Protein AF-A0A1R1LAE0-F1 (afdb_monomer_lite)

Sequence (119 aa):
LALLGELWPLVSMRLNFFTPTKKPTGYATTADGRRKRLYDTPRTPWQRVLASGLLSAQQVRAVQTRIEGVNPADLTRRINQIQLRLIDLSRDRTEAMTASRHLDMASLEPSIRRLQTTR

pLDDT: mean 91.61, std 9.57, range [51.59, 98.44]

Secondary structure (DSSP, 8-state):
-HHHHHHHHHHHHIIIII--B--EEEEEE-TTS-EEEEEPPPB-HHHHHHHTT-S-HHHHHHHHHHHTT--HHHHHHHHHHHHHHHHHHHHHHHH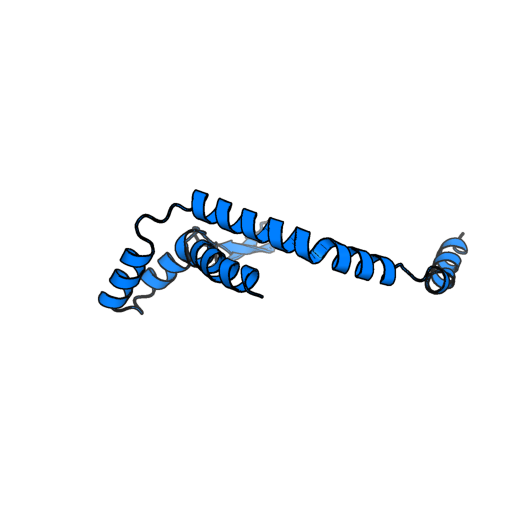HHHHHT---HHHHHHHHHHHHS--

Organism: NCBI:txid554083

Structure (mmCIF, N/CA/C/O backbone):
data_AF-A0A1R1LAE0-F1
#
_entry.id   AF-A0A1R1LAE0-F1
#
loop_
_atom_site.group_PDB
_atom_site.id
_atom_site.type_symbol
_atom_site.label_atom_id
_atom_site.label_alt_id
_atom_site.label_comp_id
_atom_site.label_asym_id
_atom_site.label_entity_id
_atom_site.label_seq_id
_atom_site.pdbx_PDB_ins_code
_atom_site.Cartn_x
_atom_site.Cartn_y
_atom_site.Cartn_z
_atom_site.occupancy
_atom_site.B_iso_or_equiv
_atom_site.auth_seq_id
_atom_site.auth_comp_id
_atom_site.auth_asym_id
_atom_site.auth_atom_id
_atom_site.pdbx_PDB_model_num
ATOM 1 N N . LEU A 1 1 ? 6.856 8.359 -20.068 1.00 69.69 1 LEU A N 1
ATOM 2 C CA . LEU A 1 1 ? 5.882 8.747 -19.015 1.00 69.69 1 LEU A CA 1
ATOM 3 C C . LEU A 1 1 ? 4.643 7.840 -18.961 1.00 69.69 1 LEU A C 1
ATOM 5 O O . LEU A 1 1 ? 4.158 7.625 -17.861 1.00 69.69 1 LEU A O 1
ATOM 9 N N . ALA A 1 2 ? 4.170 7.261 -20.076 1.00 90.88 2 ALA A N 1
ATOM 10 C CA . ALA A 1 2 ? 2.970 6.405 -20.112 1.00 90.88 2 ALA A CA 1
ATOM 11 C C . ALA A 1 2 ? 2.949 5.271 -19.061 1.00 90.88 2 ALA A C 1
ATOM 13 O O . ALA A 1 2 ? 2.020 5.210 -18.265 1.00 90.88 2 ALA A O 1
ATOM 14 N N . LEU A 1 3 ? 4.016 4.464 -18.955 1.00 93.38 3 LEU A N 1
ATOM 15 C CA . LEU A 1 3 ? 4.085 3.359 -17.980 1.00 93.38 3 LEU A CA 1
ATOM 16 C C . LEU A 1 3 ? 4.010 3.809 -16.511 1.00 93.38 3 LEU A C 1
ATOM 18 O O . LEU A 1 3 ? 3.423 3.118 -15.684 1.00 93.38 3 LEU A O 1
ATOM 22 N N . LEU A 1 4 ? 4.571 4.974 -16.170 1.00 94.38 4 LEU A N 1
ATOM 23 C CA . LEU A 1 4 ? 4.414 5.546 -14.825 1.00 94.38 4 LEU A CA 1
ATOM 24 C C . LEU A 1 4 ? 2.960 5.977 -14.578 1.00 94.38 4 LEU A C 1
ATOM 26 O O . LEU A 1 4 ? 2.436 5.769 -13.483 1.00 94.38 4 LEU A O 1
ATOM 30 N N . GLY A 1 5 ? 2.305 6.526 -15.606 1.00 95.88 5 GLY A N 1
ATOM 31 C CA . GLY A 1 5 ? 0.879 6.855 -15.582 1.00 95.88 5 GLY A CA 1
ATOM 32 C C . GLY A 1 5 ? -0.019 5.626 -15.420 1.00 95.88 5 GLY A C 1
ATOM 33 O O . GLY A 1 5 ? -1.021 5.699 -14.718 1.00 95.88 5 GLY A O 1
ATOM 34 N N . GLU A 1 6 ? 0.363 4.484 -15.992 1.00 96.06 6 GLU A N 1
ATOM 35 C CA . GLU A 1 6 ? -0.335 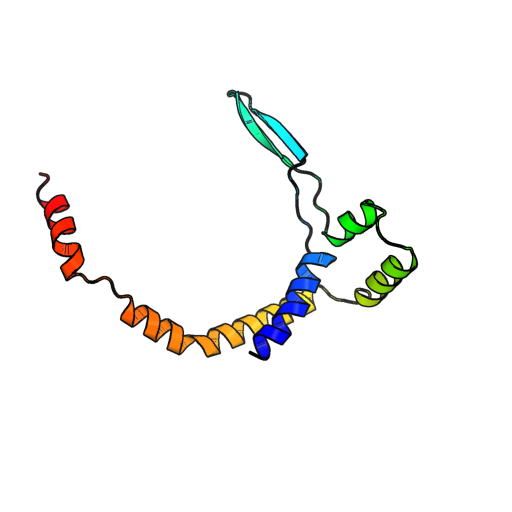3.205 -15.808 1.00 96.06 6 GLU A CA 1
ATOM 36 C C . GLU A 1 6 ? -0.085 2.581 -14.427 1.00 96.06 6 GLU A C 1
ATOM 38 O O . GLU A 1 6 ? -0.984 1.973 -13.844 1.00 96.06 6 GLU A O 1
ATOM 43 N N . LEU A 1 7 ? 1.125 2.736 -13.881 1.00 97.56 7 LEU A N 1
ATOM 44 C CA . LEU A 1 7 ? 1.507 2.169 -12.588 1.00 97.56 7 LEU A CA 1
ATOM 45 C C . LEU A 1 7 ? 0.739 2.808 -11.426 1.00 97.56 7 LEU A C 1
ATOM 47 O O . LEU A 1 7 ? 0.275 2.107 -10.521 1.00 97.56 7 LEU A O 1
ATOM 51 N N . TRP A 1 8 ? 0.620 4.138 -11.428 1.00 97.00 8 TRP A N 1
ATOM 52 C CA . TRP A 1 8 ? 0.104 4.879 -10.278 1.00 97.00 8 TRP A CA 1
ATOM 53 C C . TRP A 1 8 ? -1.325 4.483 -9.862 1.00 97.00 8 TRP A C 1
ATOM 55 O O . TRP A 1 8 ? -1.523 4.190 -8.678 1.00 97.00 8 TRP A O 1
ATOM 65 N N . PRO A 1 9 ? -2.320 4.392 -10.768 1.00 96.62 9 PRO A N 1
ATOM 66 C CA . PRO A 1 9 ? -3.669 3.963 -10.406 1.00 96.62 9 PRO A CA 1
ATOM 67 C C . PRO A 1 9 ? -3.705 2.576 -9.758 1.00 96.62 9 PRO A C 1
ATOM 69 O O . PRO A 1 9 ? -4.468 2.359 -8.817 1.00 96.62 9 PRO A O 1
ATOM 72 N N . LEU A 1 10 ? -2.856 1.649 -10.218 1.00 97.56 10 LEU A N 1
ATOM 73 C CA . LEU A 1 10 ? -2.787 0.289 -9.684 1.00 97.56 10 LEU A CA 1
ATOM 74 C C . LEU A 1 10 ? -2.199 0.274 -8.270 1.00 97.56 10 LEU A C 1
ATOM 76 O O . LEU A 1 10 ? -2.768 -0.338 -7.363 1.00 97.56 10 LEU A O 1
ATOM 80 N N . VAL A 1 11 ? -1.090 0.989 -8.063 1.00 97.69 11 VAL A N 1
ATOM 81 C CA . VAL A 1 11 ? -0.454 1.124 -6.745 1.00 97.69 11 VAL A CA 1
ATOM 82 C C . VAL A 1 11 ? -1.394 1.818 -5.764 1.00 97.69 11 VAL A C 1
ATOM 84 O O . VAL A 1 11 ? -1.594 1.322 -4.655 1.00 97.69 11 VAL A O 1
ATOM 87 N N . SER A 1 12 ? -2.024 2.917 -6.185 1.00 97.19 12 SER A N 1
ATOM 88 C CA . SER A 1 12 ? -3.010 3.641 -5.381 1.00 97.19 12 SER A CA 1
ATOM 89 C C . SER A 1 12 ? -4.166 2.729 -4.971 1.00 97.19 12 SER A C 1
ATOM 91 O O . SER A 1 12 ? -4.526 2.679 -3.795 1.00 97.19 12 SER A O 1
ATOM 93 N N . MET A 1 13 ? -4.699 1.933 -5.901 1.00 97.25 13 MET A N 1
ATOM 94 C CA . MET A 1 13 ? -5.764 0.981 -5.599 1.00 97.25 13 MET A CA 1
ATOM 95 C C . MET A 1 13 ? -5.313 -0.081 -4.584 1.00 97.25 13 MET A C 1
ATOM 97 O O . MET A 1 13 ? -5.993 -0.325 -3.586 1.00 97.25 13 MET A O 1
ATOM 101 N N . ARG A 1 14 ? -4.124 -0.664 -4.772 1.00 97.44 14 ARG A N 1
ATOM 102 C CA . ARG A 1 14 ? -3.576 -1.679 -3.861 1.00 97.44 14 ARG A CA 1
ATOM 103 C C . ARG A 1 14 ? -3.385 -1.136 -2.446 1.00 97.44 14 ARG A C 1
ATOM 105 O O . ARG A 1 14 ? -3.788 -1.785 -1.479 1.00 97.44 14 ARG A O 1
ATOM 112 N N . LEU A 1 15 ? -2.772 0.039 -2.319 1.00 97.12 15 LEU A N 1
ATOM 113 C CA . LEU A 1 15 ? -2.438 0.625 -1.022 1.00 97.12 15 LEU A CA 1
ATOM 114 C C . LEU A 1 15 ? -3.674 1.123 -0.270 1.00 97.12 15 LEU A C 1
ATOM 116 O O . LEU A 1 15 ? -3.754 0.941 0.943 1.00 97.12 15 LEU A O 1
ATOM 120 N N . ASN A 1 16 ? -4.648 1.708 -0.970 1.00 97.44 16 ASN A N 1
ATOM 121 C CA . ASN A 1 16 ? -5.814 2.300 -0.318 1.00 97.44 16 ASN A CA 1
ATOM 122 C C . ASN A 1 16 ? -6.884 1.274 0.067 1.00 97.44 16 ASN A C 1
ATOM 124 O O . ASN A 1 16 ? -7.516 1.422 1.115 1.00 97.44 16 ASN A O 1
ATOM 128 N N . PHE A 1 17 ? -7.073 0.227 -0.739 1.00 97.75 17 PHE A N 1
ATOM 129 C CA . PHE A 1 17 ? -8.202 -0.692 -0.568 1.00 97.75 17 PHE A CA 1
ATOM 130 C C . PHE A 1 17 ? -7.799 -2.077 -0.061 1.00 97.75 17 PHE A C 1
ATOM 132 O O . PHE A 1 17 ? -8.579 -2.690 0.663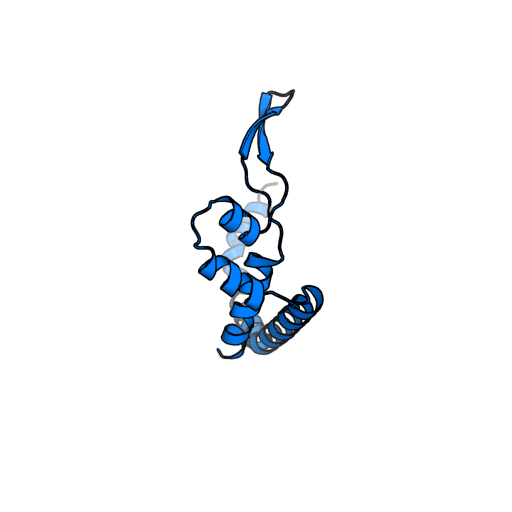 1.00 97.75 17 PHE A O 1
ATOM 139 N N . PHE A 1 18 ? -6.580 -2.542 -0.358 1.00 97.19 18 PHE A N 1
ATOM 140 C CA . PHE A 1 18 ? -6.190 -3.944 -0.142 1.00 97.19 18 PHE A CA 1
ATOM 141 C C . PHE A 1 18 ? -4.966 -4.142 0.757 1.00 97.19 18 PHE A C 1
ATOM 143 O O . PHE A 1 18 ? -4.578 -5.278 1.010 1.00 97.19 18 PHE A O 1
ATOM 150 N N . THR A 1 19 ? -4.351 -3.066 1.257 1.00 96.94 19 THR A N 1
ATOM 151 C CA . THR A 1 19 ? -3.161 -3.153 2.119 1.00 96.94 19 THR A CA 1
ATOM 152 C C . THR A 1 19 ? -3.491 -2.685 3.538 1.00 96.94 19 THR A C 1
ATOM 154 O O . THR A 1 19 ? -3.639 -1.482 3.774 1.00 96.94 19 THR A O 1
ATOM 157 N N . PRO A 1 20 ? -3.616 -3.604 4.513 1.00 97.31 20 PRO A N 1
ATOM 158 C CA . PRO A 1 20 ? -3.791 -3.234 5.910 1.00 97.31 20 PRO A CA 1
ATOM 159 C C . PRO A 1 20 ? -2.552 -2.516 6.448 1.00 97.31 20 PRO A C 1
ATOM 161 O O . PRO A 1 20 ? -1.422 -2.953 6.238 1.00 97.31 20 PRO A O 1
ATOM 164 N N . THR A 1 21 ? -2.761 -1.427 7.187 1.00 96.38 21 THR A N 1
ATOM 165 C CA . THR A 1 21 ? -1.678 -0.685 7.844 1.00 96.38 21 THR A CA 1
ATOM 166 C C . THR A 1 21 ? -1.973 -0.516 9.328 1.00 96.38 21 THR A C 1
ATOM 168 O O . THR A 1 21 ? -3.129 -0.352 9.735 1.00 96.38 21 THR A O 1
ATOM 171 N N . LYS A 1 22 ? -0.915 -0.549 10.143 1.00 96.31 22 LYS A N 1
ATOM 172 C CA . LYS A 1 22 ? -0.970 -0.205 11.567 1.00 96.31 22 LYS A CA 1
ATOM 173 C C . LYS A 1 22 ? -0.738 1.291 11.735 1.00 96.31 22 LYS A C 1
ATOM 175 O O . LYS A 1 22 ? 0.130 1.863 11.072 1.00 96.31 22 LYS A O 1
ATOM 180 N N . LYS A 1 23 ? -1.483 1.924 12.635 1.00 94.06 23 LYS A N 1
ATOM 181 C CA . LYS A 1 23 ? -1.281 3.319 13.032 1.00 94.06 23 LYS A CA 1
ATOM 182 C C . LYS A 1 23 ? -0.936 3.385 14.519 1.00 94.06 23 LYS A C 1
ATOM 184 O O . LYS A 1 23 ? -1.460 2.588 15.297 1.00 94.06 23 LYS A O 1
ATOM 189 N N . PRO A 1 24 ? -0.020 4.283 14.915 1.00 96.00 24 PRO A N 1
ATOM 190 C CA . PRO A 1 24 ? 0.290 4.476 16.320 1.00 96.00 24 PRO A CA 1
ATOM 191 C C . PRO A 1 24 ? -0.927 5.045 17.049 1.00 96.00 24 PRO A C 1
ATOM 193 O O . PRO A 1 24 ? -1.493 6.041 16.607 1.00 96.00 24 PRO A O 1
ATOM 196 N N . THR A 1 25 ? -1.308 4.420 18.158 1.00 96.00 25 THR A N 1
ATOM 197 C CA . THR A 1 25 ? -2.436 4.851 19.005 1.00 96.00 25 THR A CA 1
ATOM 198 C C . THR A 1 25 ? -1.988 5.446 20.329 1.00 96.00 25 THR A C 1
ATOM 200 O O . THR A 1 25 ? -2.764 6.120 20.994 1.00 96.00 25 THR A O 1
ATOM 203 N N . GLY A 1 26 ? -0.734 5.224 20.715 1.00 96.62 26 GLY A N 1
ATOM 204 C CA . GLY A 1 26 ? -0.203 5.731 21.966 1.00 96.62 26 GLY A CA 1
ATOM 205 C C . GLY A 1 26 ? 1.189 5.201 22.257 1.00 96.62 26 GLY A C 1
ATOM 206 O O . GLY A 1 26 ? 1.900 4.709 21.372 1.00 96.62 26 GLY A O 1
ATOM 207 N N . TYR A 1 27 ? 1.574 5.312 23.521 1.00 96.88 27 TYR A N 1
ATOM 208 C CA . TYR A 1 27 ? 2.857 4.852 24.020 1.00 96.88 27 TYR A CA 1
ATOM 209 C C . TYR A 1 27 ? 2.675 4.165 25.370 1.00 96.88 27 TYR A C 1
ATOM 211 O O . TYR A 1 27 ? 1.866 4.599 26.180 1.00 96.88 27 TYR A O 1
ATOM 219 N N . ALA A 1 28 ? 3.450 3.113 25.591 1.00 95.69 28 ALA A N 1
ATOM 220 C CA . ALA A 1 28 ? 3.634 2.463 26.879 1.00 95.69 28 ALA A CA 1
ATOM 221 C C . ALA A 1 28 ? 5.088 2.627 27.334 1.00 95.69 28 ALA A C 1
ATOM 223 O O . ALA A 1 28 ? 5.955 3.023 26.548 1.00 95.69 28 ALA A O 1
ATOM 224 N N . THR A 1 29 ? 5.358 2.264 28.580 1.00 97.06 29 THR A N 1
ATOM 225 C CA . THR A 1 29 ? 6.708 2.194 29.144 1.00 97.06 29 THR A CA 1
ATOM 226 C C . THR A 1 29 ? 7.102 0.725 29.298 1.00 97.06 29 THR A C 1
ATOM 228 O O . THR A 1 29 ? 6.287 -0.091 29.726 1.00 97.06 29 THR A O 1
ATOM 231 N N . THR A 1 30 ? 8.314 0.356 28.882 1.00 92.38 30 THR A N 1
ATOM 232 C CA . THR A 1 30 ? 8.868 -0.991 29.097 1.00 92.38 30 THR A CA 1
ATOM 233 C C . THR A 1 30 ? 9.320 -1.161 30.546 1.00 92.38 30 THR A C 1
ATOM 235 O O . THR A 1 30 ? 9.467 -0.173 31.259 1.00 92.38 30 THR A O 1
ATOM 238 N N . ALA A 1 31 ? 9.602 -2.397 30.970 1.00 91.81 31 ALA A N 1
ATOM 239 C CA . ALA A 1 31 ? 10.133 -2.673 32.309 1.00 91.81 31 ALA A CA 1
ATOM 240 C C . ALA A 1 31 ? 11.393 -1.839 32.626 1.00 91.81 31 ALA A C 1
ATOM 242 O O . ALA A 1 31 ? 11.489 -1.262 33.700 1.00 91.81 31 ALA A O 1
ATOM 243 N N . ASP A 1 32 ? 12.282 -1.660 31.641 1.00 93.94 32 ASP A N 1
ATOM 244 C CA . ASP A 1 32 ? 13.505 -0.846 31.775 1.00 93.94 32 ASP A CA 1
ATOM 245 C C . ASP A 1 32 ? 13.279 0.677 31.620 1.00 93.94 32 ASP A C 1
ATOM 247 O O . ASP A 1 32 ? 14.211 1.425 31.329 1.00 93.94 32 ASP A O 1
ATOM 251 N N . GLY A 1 33 ? 12.032 1.157 31.702 1.00 93.94 33 GLY A N 1
ATOM 252 C CA . GLY A 1 33 ? 11.697 2.586 31.629 1.00 93.94 33 GLY A CA 1
ATOM 253 C C . GLY A 1 33 ? 11.695 3.207 30.223 1.00 93.94 33 GLY A C 1
ATOM 254 O O . GLY A 1 33 ? 11.466 4.408 30.077 1.00 93.94 33 GLY A O 1
ATOM 255 N N . ARG A 1 34 ? 11.922 2.429 29.154 1.00 95.31 34 ARG A N 1
ATOM 256 C CA . ARG A 1 34 ? 11.961 2.952 27.776 1.00 95.31 34 ARG A CA 1
ATOM 257 C C . ARG A 1 34 ? 10.562 3.128 27.195 1.00 95.31 34 ARG A C 1
ATOM 259 O O . ARG A 1 34 ? 9.661 2.321 27.408 1.00 95.31 34 ARG A O 1
ATOM 266 N N . ARG A 1 35 ? 10.386 4.159 26.369 1.00 96.00 35 ARG A N 1
ATOM 267 C CA . ARG A 1 35 ? 9.120 4.427 25.675 1.00 96.00 35 ARG A CA 1
ATOM 268 C C . ARG A 1 35 ? 8.922 3.454 24.505 1.00 96.00 35 ARG A C 1
ATOM 270 O O . ARG A 1 35 ? 9.734 3.405 23.585 1.00 96.00 35 ARG A O 1
ATOM 277 N N . LYS A 1 36 ? 7.803 2.729 24.495 1.00 95.38 36 LYS A N 1
ATOM 278 C CA . LYS A 1 36 ? 7.387 1.789 23.441 1.00 95.38 36 LYS A CA 1
ATOM 279 C C . LYS A 1 36 ? 6.129 2.295 22.746 1.00 95.38 36 LYS A C 1
ATOM 281 O O . LYS A 1 36 ? 5.158 2.661 23.398 1.00 95.38 36 LYS A O 1
ATOM 286 N N . ARG A 1 37 ? 6.120 2.309 21.413 1.00 96.88 37 ARG A N 1
ATOM 287 C CA . ARG A 1 37 ? 4.951 2.721 20.621 1.00 96.88 37 ARG A CA 1
ATOM 288 C C . ARG A 1 37 ? 3.905 1.603 20.591 1.00 96.88 37 ARG A C 1
ATOM 290 O O . ARG A 1 37 ? 4.244 0.450 20.324 1.00 96.88 37 ARG A O 1
ATOM 297 N N . LEU A 1 38 ? 2.653 1.958 20.856 1.00 97.12 38 LEU A N 1
ATOM 298 C CA . LEU A 1 38 ? 1.499 1.070 20.738 1.00 97.12 38 LEU A CA 1
ATOM 299 C C . LEU A 1 38 ? 0.822 1.299 19.388 1.00 97.12 38 LEU A C 1
ATOM 301 O O . LEU A 1 38 ? 0.765 2.429 18.899 1.00 97.12 38 LEU A O 1
ATOM 305 N N . TYR A 1 39 ? 0.325 0.222 18.793 1.00 97.12 39 TYR A N 1
ATOM 306 C CA . TYR A 1 39 ? -0.299 0.235 17.476 1.00 97.12 39 TYR A CA 1
ATOM 307 C C . TYR A 1 39 ? -1.693 -0.366 17.544 1.00 97.12 39 TYR A C 1
ATOM 309 O O . TYR A 1 39 ? -1.946 -1.251 18.360 1.00 97.12 39 TYR A O 1
ATOM 317 N N . ASP A 1 40 ? -2.571 0.081 16.652 1.00 96.50 40 ASP A N 1
ATOM 318 C CA . ASP A 1 40 ? -3.874 -0.547 16.480 1.00 96.50 40 ASP A CA 1
ATOM 319 C C . ASP A 1 40 ? -3.817 -1.871 15.711 1.00 96.50 40 ASP A C 1
ATOM 321 O O . ASP A 1 40 ? -2.804 -2.262 15.113 1.00 96.50 40 ASP A O 1
ATOM 325 N N . THR A 1 41 ? -4.962 -2.552 15.711 1.00 96.38 41 THR A N 1
ATOM 326 C CA . THR A 1 41 ? -5.230 -3.653 14.793 1.00 96.38 41 THR A CA 1
ATOM 327 C C . THR A 1 41 ? -5.137 -3.143 13.350 1.00 96.38 41 THR A C 1
ATOM 329 O O . THR A 1 41 ? -5.753 -2.117 13.029 1.00 96.38 41 THR A O 1
ATOM 332 N N . PRO A 1 42 ? -4.389 -3.834 12.466 1.00 97.38 42 PRO A N 1
ATOM 333 C CA . PRO A 1 42 ? -4.260 -3.442 11.069 1.00 97.38 42 PRO A CA 1
ATOM 334 C C . PRO A 1 42 ? -5.617 -3.259 10.391 1.00 97.38 42 PRO A C 1
ATOM 336 O O . PRO A 1 42 ? -6.474 -4.136 10.452 1.00 97.38 42 PRO A O 1
ATOM 339 N N . ARG A 1 43 ? -5.780 -2.130 9.700 1.00 97.94 43 ARG A N 1
ATOM 340 C CA . ARG A 1 43 ? -6.951 -1.816 8.870 1.00 97.94 43 ARG A CA 1
ATOM 341 C C . ARG A 1 43 ? -6.504 -1.144 7.582 1.00 97.94 43 ARG A C 1
ATOM 343 O O . ARG A 1 43 ? -5.504 -0.415 7.583 1.00 97.94 43 ARG A O 1
ATOM 350 N N . THR A 1 44 ? -7.218 -1.382 6.487 1.00 97.69 44 THR A N 1
ATOM 351 C CA . THR A 1 44 ? -6.949 -0.687 5.219 1.00 97.69 44 THR A CA 1
ATOM 352 C C . THR A 1 44 ? -7.321 0.795 5.351 1.00 97.69 44 THR A C 1
ATOM 354 O O . THR A 1 44 ? -8.191 1.140 6.159 1.00 97.69 44 THR A O 1
ATOM 357 N N . PRO A 1 45 ? -6.683 1.707 4.596 1.00 97.38 45 PRO A N 1
ATOM 358 C CA . PRO A 1 45 ? -7.103 3.107 4.557 1.00 97.38 45 PRO A CA 1
ATOM 359 C C . PRO A 1 45 ? -8.600 3.265 4.260 1.00 97.38 45 PRO A C 1
ATOM 361 O O . PRO A 1 45 ? -9.272 4.036 4.939 1.00 97.38 45 PRO A O 1
ATOM 364 N N . TRP A 1 46 ? -9.144 2.460 3.345 1.00 97.44 46 TRP A N 1
ATOM 365 C CA . TRP A 1 46 ? -10.576 2.426 3.057 1.00 97.44 46 TRP A CA 1
ATOM 366 C C . TRP A 1 46 ? -11.441 2.105 4.283 1.00 97.44 46 TRP A C 1
ATOM 368 O O . TRP A 1 46 ? -12.370 2.847 4.586 1.00 97.44 46 TRP A O 1
ATOM 378 N N . GLN A 1 47 ? -11.100 1.067 5.055 1.00 97.50 47 GLN A N 1
ATOM 379 C CA . GLN A 1 47 ? -11.818 0.738 6.295 1.00 97.50 47 GLN A CA 1
ATOM 380 C C . GLN A 1 47 ? -11.780 1.882 7.318 1.00 97.50 47 GLN A C 1
ATOM 382 O O . GLN A 1 47 ? -12.734 2.074 8.069 1.00 97.50 47 GLN A O 1
ATOM 387 N N . ARG A 1 48 ? -10.689 2.655 7.358 1.00 96.81 48 ARG A N 1
ATOM 388 C CA . ARG A 1 48 ? -10.569 3.819 8.250 1.00 96.81 48 ARG A CA 1
ATOM 389 C C . ARG A 1 48 ? -11.457 4.978 7.801 1.00 96.81 48 ARG A C 1
ATOM 391 O O . ARG A 1 48 ? -12.072 5.610 8.650 1.00 96.81 48 ARG A O 1
ATOM 398 N N . VAL A 1 49 ? -11.544 5.230 6.494 1.00 96.38 49 VAL A N 1
ATOM 399 C CA . VAL A 1 49 ? -12.446 6.244 5.922 1.00 96.38 49 VAL A CA 1
ATOM 400 C C . VAL A 1 49 ? -13.911 5.851 6.124 1.00 96.38 49 VAL A C 1
ATOM 402 O O . VAL A 1 49 ? -14.726 6.697 6.465 1.00 96.38 49 VAL A O 1
ATOM 405 N N . LEU A 1 50 ? -14.251 4.568 5.990 1.00 97.12 50 LEU A N 1
ATOM 406 C CA . LEU A 1 50 ? -15.592 4.083 6.326 1.00 97.12 50 LEU A CA 1
ATOM 407 C C . LEU A 1 50 ? -15.936 4.336 7.798 1.00 97.12 50 LEU A C 1
ATOM 409 O O . LEU A 1 50 ? -17.013 4.837 8.106 1.00 97.12 50 LEU A O 1
ATOM 413 N N . ALA A 1 51 ? -15.003 4.036 8.703 1.00 96.56 51 ALA A N 1
ATOM 414 C CA . ALA A 1 51 ? -15.202 4.218 10.136 1.00 96.56 51 ALA A CA 1
ATOM 415 C C . ALA A 1 51 ? -15.274 5.692 10.578 1.00 96.56 51 ALA A C 1
ATOM 417 O O . ALA A 1 51 ? -15.747 5.954 11.680 1.00 96.56 51 ALA A O 1
ATOM 418 N N . SER A 1 52 ? -14.809 6.650 9.766 1.00 95.88 52 SER A N 1
ATOM 419 C CA . SER A 1 52 ? -14.883 8.074 10.118 1.00 95.88 52 SER A CA 1
ATOM 420 C C . SER A 1 52 ? -16.268 8.685 9.904 1.00 95.88 52 SER A C 1
ATOM 422 O O . SER A 1 52 ? -16.516 9.781 10.397 1.00 95.88 52 SER A O 1
ATOM 424 N N . GLY A 1 53 ? -17.157 8.018 9.158 1.00 96.25 53 GLY A N 1
ATOM 425 C CA . GLY A 1 53 ? -18.511 8.511 8.885 1.00 96.25 53 GLY A CA 1
ATOM 426 C C . GLY A 1 53 ? -18.575 9.757 7.993 1.00 96.25 53 GLY A C 1
ATOM 427 O O . GLY A 1 53 ? -19.635 10.357 7.866 1.00 96.25 53 GLY A O 1
ATOM 428 N N . LEU A 1 54 ? -17.463 10.154 7.363 1.00 96.12 54 LEU A N 1
ATOM 429 C CA . LEU A 1 54 ? -17.383 11.379 6.552 1.00 96.12 54 LEU A CA 1
ATOM 430 C C . LEU A 1 54 ? -18.015 11.246 5.157 1.00 96.12 54 LEU A C 1
ATOM 432 O O . LEU A 1 54 ? -18.205 12.250 4.476 1.00 96.12 54 LEU A O 1
ATOM 436 N N . LEU A 1 55 ? -18.282 10.020 4.702 1.00 96.75 55 LEU A N 1
ATOM 437 C CA . LEU A 1 55 ? -18.805 9.751 3.364 1.00 96.75 55 LEU A CA 1
ATOM 438 C C . LEU A 1 55 ? -20.317 9.541 3.383 1.00 96.75 55 LEU A C 1
ATOM 440 O O . LEU A 1 55 ? -20.852 8.849 4.248 1.00 96.75 55 LEU A O 1
ATOM 444 N N . SER A 1 56 ? -20.998 10.058 2.361 1.00 97.75 56 SER A N 1
ATOM 445 C CA . SER A 1 56 ? -22.402 9.738 2.121 1.00 97.75 56 SER A CA 1
ATOM 446 C C . SER A 1 56 ? -22.569 8.279 1.686 1.00 97.75 56 SER A C 1
ATOM 448 O O . SER A 1 56 ? -21.668 7.667 1.104 1.00 97.75 56 SER A O 1
ATOM 450 N N . ALA A 1 57 ? -23.767 7.723 1.882 1.00 97.12 57 ALA A N 1
ATOM 451 C CA . ALA A 1 57 ? -24.072 6.361 1.444 1.00 97.12 57 ALA A CA 1
ATOM 452 C C . ALA A 1 57 ? -23.863 6.166 -0.073 1.00 97.12 57 ALA A C 1
ATOM 454 O O . ALA A 1 57 ? -23.472 5.088 -0.515 1.00 97.12 57 ALA A O 1
ATOM 455 N N . GLN A 1 58 ? -24.079 7.212 -0.879 1.00 97.94 58 GLN A N 1
ATOM 456 C CA . GLN A 1 58 ? -23.821 7.176 -2.319 1.00 97.94 58 GLN A CA 1
ATOM 457 C C . GLN A 1 58 ? -22.322 7.085 -2.630 1.00 97.94 58 GLN A C 1
ATOM 459 O O . GLN A 1 58 ? -21.931 6.284 -3.477 1.00 97.94 58 GLN A O 1
ATOM 464 N N . GLN A 1 59 ? -21.483 7.859 -1.932 1.00 97.69 59 GLN A N 1
ATOM 465 C CA . GLN A 1 59 ? -20.026 7.809 -2.097 1.00 97.69 59 GLN A CA 1
ATOM 466 C C . GLN A 1 59 ? -19.468 6.443 -1.691 1.00 97.69 59 GLN A C 1
ATOM 468 O O . GLN A 1 59 ? -18.632 5.887 -2.402 1.00 97.69 59 GLN A O 1
ATOM 473 N N . VAL A 1 60 ? -19.969 5.872 -0.590 1.00 98.00 60 VAL A N 1
ATOM 474 C CA . VAL A 1 60 ? -19.581 4.528 -0.145 1.00 98.00 60 VAL A CA 1
ATOM 475 C C . VAL A 1 60 ? -19.909 3.480 -1.203 1.00 98.00 60 VAL A C 1
ATOM 477 O O . VAL A 1 60 ? -19.019 2.725 -1.594 1.00 98.00 60 VAL A O 1
ATOM 480 N N . ARG A 1 61 ? -21.144 3.478 -1.722 1.00 97.69 61 ARG A N 1
ATOM 481 C CA . ARG A 1 61 ? -21.560 2.543 -2.778 1.00 97.69 61 ARG A CA 1
ATOM 482 C C . ARG A 1 61 ? -20.715 2.686 -4.039 1.00 97.69 61 ARG A C 1
ATOM 484 O O . ARG A 1 61 ? -20.231 1.685 -4.548 1.00 97.69 61 ARG A O 1
ATOM 491 N N . ALA A 1 62 ? -20.473 3.912 -4.505 1.00 97.12 62 ALA A N 1
ATOM 492 C CA . ALA A 1 62 ? -19.668 4.152 -5.703 1.00 97.12 62 ALA A CA 1
ATOM 493 C C . ALA A 1 62 ? -18.245 3.576 -5.577 1.00 97.12 62 ALA A C 1
ATOM 495 O O . ALA A 1 62 ? -17.723 2.977 -6.518 1.00 97.12 62 ALA A O 1
ATOM 496 N N . VAL A 1 63 ? -17.620 3.722 -4.404 1.00 96.56 63 VAL A N 1
ATOM 497 C CA . VAL A 1 63 ? -16.294 3.150 -4.141 1.00 96.56 63 VAL A CA 1
ATOM 498 C C . VAL A 1 63 ? -16.356 1.628 -4.022 1.00 96.56 63 VAL A C 1
ATOM 500 O O . VAL A 1 63 ? -15.498 0.961 -4.592 1.00 96.56 63 VAL A O 1
ATOM 503 N N . GLN A 1 64 ? -17.361 1.076 -3.335 1.00 96.38 64 GLN A N 1
ATOM 504 C CA . GLN A 1 64 ? -17.550 -0.374 -3.212 1.00 96.38 64 GLN A CA 1
ATOM 505 C C . GLN A 1 64 ? -17.717 -1.039 -4.579 1.00 96.38 64 GLN A C 1
ATOM 507 O O . GLN A 1 64 ? -16.967 -1.960 -4.880 1.00 96.38 64 GLN A O 1
ATOM 512 N N . THR A 1 65 ? -18.596 -0.515 -5.435 1.00 97.00 65 THR A N 1
ATOM 513 C CA . THR A 1 65 ? -18.786 -1.014 -6.806 1.00 97.00 65 THR A CA 1
ATOM 514 C C . THR A 1 65 ?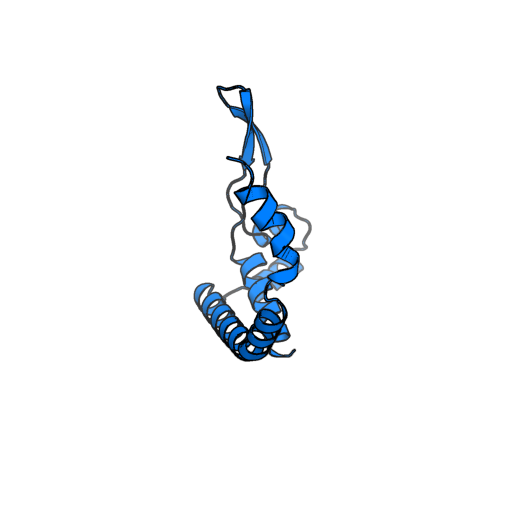 -17.496 -0.948 -7.620 1.00 97.00 65 THR A C 1
ATOM 516 O O . THR A 1 65 ? -17.202 -1.850 -8.394 1.00 97.00 65 THR A O 1
ATOM 519 N N . ARG A 1 66 ? -16.677 0.096 -7.435 1.00 93.94 66 ARG A N 1
ATOM 520 C CA . ARG A 1 66 ? -15.393 0.219 -8.140 1.00 93.94 66 ARG A CA 1
ATOM 521 C C . ARG A 1 66 ? -14.381 -0.861 -7.742 1.00 93.94 66 ARG A C 1
ATOM 523 O O . ARG A 1 66 ? -13.560 -1.243 -8.572 1.00 93.94 66 ARG A O 1
ATOM 530 N N . ILE A 1 67 ? -14.362 -1.267 -6.473 1.00 95.69 67 ILE A N 1
ATOM 531 C CA . ILE A 1 67 ? -13.369 -2.223 -5.950 1.00 95.69 67 ILE A CA 1
ATOM 532 C C . ILE A 1 67 ? -13.879 -3.665 -5.929 1.00 95.69 67 ILE A C 1
ATOM 534 O O . ILE A 1 67 ? -13.100 -4.584 -5.679 1.00 95.69 67 ILE A O 1
ATOM 538 N N . GLU A 1 68 ? -15.171 -3.862 -6.170 1.00 95.94 68 GLU A N 1
ATOM 539 C CA . GLU A 1 68 ? -15.804 -5.169 -6.264 1.00 95.94 68 GLU A CA 1
ATOM 540 C C . GLU A 1 68 ? -15.157 -6.014 -7.371 1.00 95.94 68 GLU A C 1
ATOM 542 O O . GLU A 1 68 ? -14.814 -5.523 -8.444 1.00 95.94 68 GLU A O 1
ATOM 547 N N . GLY A 1 69 ? -14.918 -7.296 -7.082 1.00 94.88 69 GLY A N 1
ATOM 548 C CA . GLY A 1 69 ? -14.297 -8.230 -8.027 1.00 94.88 69 GLY A CA 1
ATOM 549 C C . GLY A 1 69 ? -12.799 -8.017 -8.290 1.00 94.88 69 GLY A C 1
ATOM 550 O O . GLY A 1 69 ? -12.191 -8.815 -9.004 1.00 94.88 69 GLY A O 1
ATOM 551 N N . VAL A 1 70 ? -12.159 -6.995 -7.711 1.00 96.06 70 VAL A N 1
ATOM 552 C CA . VAL A 1 70 ? -10.713 -6.786 -7.880 1.00 96.06 70 VAL A CA 1
ATOM 553 C C . VAL A 1 70 ? -9.933 -7.856 -7.116 1.00 96.06 70 VAL A C 1
ATOM 555 O O . VAL A 1 70 ? -9.963 -7.903 -5.888 1.00 96.06 70 VAL A O 1
ATOM 558 N N . ASN A 1 71 ? -9.165 -8.674 -7.840 1.00 96.62 71 ASN A N 1
ATOM 559 C CA . ASN A 1 71 ? -8.236 -9.638 -7.255 1.00 96.62 71 ASN A CA 1
ATOM 560 C C . ASN A 1 71 ? -6.906 -8.957 -6.852 1.00 96.62 71 ASN A C 1
ATOM 562 O O . ASN A 1 71 ? -6.141 -8.532 -7.729 1.00 96.62 71 ASN A O 1
ATOM 566 N N . PRO A 1 72 ? -6.553 -8.892 -5.551 1.00 95.88 72 PRO A N 1
ATOM 567 C CA . PRO A 1 72 ? -5.312 -8.255 -5.103 1.00 95.88 72 PRO A CA 1
ATOM 568 C C . PRO A 1 72 ? -4.037 -8.936 -5.626 1.00 95.88 72 PRO A C 1
ATOM 570 O O . PRO A 1 72 ? -2.997 -8.280 -5.770 1.00 95.88 72 PRO A O 1
ATOM 573 N N . ALA A 1 73 ? -4.097 -10.239 -5.920 1.00 97.19 73 ALA A N 1
ATOM 574 C CA . ALA A 1 73 ? -2.967 -10.977 -6.474 1.00 97.19 73 ALA A CA 1
ATOM 575 C C . ALA A 1 73 ? -2.686 -10.545 -7.920 1.00 97.19 73 ALA A C 1
ATOM 577 O O . ALA A 1 73 ? -1.544 -10.222 -8.248 1.00 97.19 73 ALA A O 1
ATOM 578 N N . ASP A 1 74 ? -3.721 -10.449 -8.758 1.00 97.56 74 ASP A N 1
ATOM 579 C CA . ASP A 1 74 ? -3.591 -9.971 -10.142 1.00 97.56 74 ASP A CA 1
ATOM 580 C C . ASP A 1 74 ? -3.136 -8.516 -10.194 1.00 97.56 74 ASP A C 1
ATOM 582 O O . ASP A 1 74 ? -2.248 -8.162 -10.972 1.00 97.56 74 ASP A O 1
ATOM 586 N N . LEU A 1 75 ? -3.667 -7.687 -9.291 1.00 96.88 75 LEU A N 1
ATOM 587 C CA . LEU A 1 75 ? -3.226 -6.307 -9.129 1.00 96.88 75 LEU A CA 1
ATOM 588 C C . LEU A 1 75 ? -1.722 -6.229 -8.827 1.00 96.88 75 LEU A C 1
ATOM 590 O O . LEU A 1 75 ? -1.003 -5.439 -9.438 1.00 96.88 75 LEU A O 1
ATOM 594 N N . THR A 1 76 ? -1.230 -7.083 -7.926 1.00 97.75 76 THR A N 1
ATOM 595 C CA . THR A 1 76 ? 0.196 -7.153 -7.578 1.00 97.75 76 THR A CA 1
ATOM 596 C C . THR A 1 76 ? 1.043 -7.645 -8.755 1.00 97.75 76 THR A C 1
ATOM 598 O O . THR A 1 76 ? 2.083 -7.054 -9.040 1.00 97.75 76 THR A O 1
ATOM 601 N N . ARG A 1 77 ? 0.592 -8.670 -9.493 1.00 98.44 77 ARG A N 1
ATOM 602 C CA . ARG A 1 77 ? 1.288 -9.162 -10.697 1.00 98.44 77 ARG A CA 1
ATOM 603 C C . ARG A 1 77 ? 1.450 -8.057 -11.739 1.00 98.44 77 ARG A C 1
ATOM 605 O O . ARG A 1 77 ? 2.551 -7.862 -12.248 1.00 98.44 77 ARG A O 1
ATOM 612 N N . ARG A 1 78 ? 0.385 -7.297 -12.011 1.00 98.00 78 ARG A N 1
ATOM 613 C CA . ARG A 1 78 ? 0.410 -6.204 -12.993 1.00 98.00 78 ARG A CA 1
ATOM 614 C C . ARG A 1 78 ? 1.328 -5.057 -12.568 1.00 98.00 78 ARG A C 1
ATOM 616 O O . ARG A 1 78 ? 2.075 -4.543 -13.397 1.00 98.00 78 ARG A O 1
ATOM 623 N N . ILE A 1 79 ? 1.316 -4.690 -11.284 1.00 98.19 79 ILE A N 1
ATOM 624 C CA . ILE A 1 79 ? 2.252 -3.705 -10.714 1.00 98.19 79 ILE A CA 1
ATOM 625 C C . ILE A 1 79 ? 3.698 -4.153 -10.949 1.00 98.19 79 ILE A C 1
ATOM 627 O O . ILE A 1 79 ? 4.483 -3.396 -11.518 1.00 98.19 79 ILE A O 1
ATOM 631 N N . ASN A 1 80 ? 4.027 -5.397 -10.591 1.00 98.19 80 ASN A N 1
ATOM 632 C CA . ASN A 1 80 ? 5.382 -5.928 -10.732 1.00 98.19 80 ASN A CA 1
ATOM 633 C C . ASN A 1 80 ? 5.836 -5.954 -12.199 1.00 98.19 80 ASN A C 1
ATOM 635 O O . ASN A 1 80 ? 6.960 -5.565 -12.498 1.00 98.19 80 ASN A O 1
ATOM 639 N N . GLN A 1 81 ? 4.961 -6.354 -13.127 1.00 98.25 81 GLN A N 1
ATOM 640 C CA . GLN A 1 81 ? 5.265 -6.347 -14.563 1.00 98.25 81 GLN A CA 1
ATOM 641 C C . GLN A 1 81 ? 5.624 -4.946 -15.075 1.00 98.25 81 GLN A C 1
ATOM 643 O O . GLN A 1 81 ? 6.597 -4.792 -15.812 1.00 98.25 81 GLN A O 1
ATOM 648 N N . ILE A 1 82 ? 4.866 -3.917 -14.682 1.00 97.69 82 ILE A N 1
ATOM 649 C CA . ILE A 1 82 ? 5.151 -2.535 -15.090 1.00 97.69 82 ILE A CA 1
ATOM 650 C C . ILE A 1 82 ? 6.453 -2.041 -14.451 1.00 97.69 82 ILE A C 1
ATOM 652 O O . ILE A 1 82 ? 7.255 -1.398 -15.127 1.00 97.69 82 ILE A O 1
ATOM 656 N N . GLN A 1 83 ? 6.696 -2.361 -13.178 1.00 97.12 83 GLN A N 1
ATOM 657 C CA . GLN A 1 83 ? 7.939 -1.995 -12.497 1.00 97.12 83 GLN A CA 1
ATOM 658 C C . GLN A 1 83 ? 9.169 -2.626 -13.157 1.00 97.12 83 GLN A C 1
ATOM 660 O O . GLN A 1 83 ? 10.146 -1.918 -13.372 1.00 97.12 83 GLN A O 1
ATOM 665 N N . LEU A 1 84 ? 9.109 -3.906 -13.540 1.00 97.12 84 LEU A N 1
ATOM 666 C CA . LEU A 1 84 ? 10.195 -4.570 -14.269 1.00 97.12 84 LEU A CA 1
ATOM 667 C C . LEU A 1 84 ? 10.489 -3.866 -15.599 1.00 97.12 84 LEU A C 1
ATOM 669 O O . LEU A 1 84 ? 11.632 -3.506 -15.857 1.00 97.12 84 LEU A O 1
ATOM 673 N N . ARG A 1 85 ? 9.452 -3.549 -16.386 1.00 96.25 85 ARG A N 1
ATOM 674 C CA . ARG A 1 85 ? 9.619 -2.794 -17.640 1.00 96.25 85 ARG A CA 1
ATOM 675 C C . ARG A 1 85 ? 10.246 -1.418 -17.416 1.00 96.25 85 ARG A C 1
ATOM 677 O O . ARG A 1 85 ? 11.077 -0.987 -18.205 1.00 96.25 85 ARG A O 1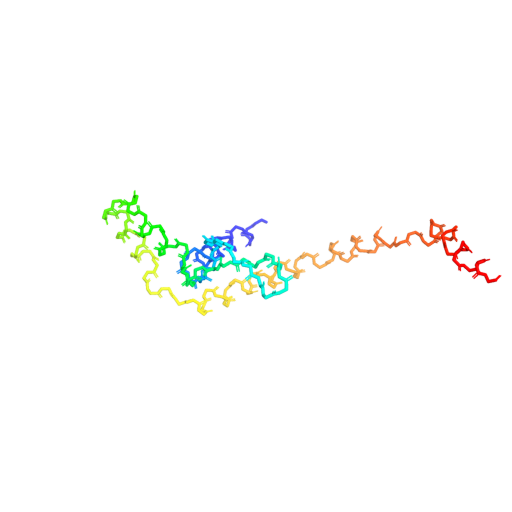
ATOM 684 N N . LEU A 1 86 ? 9.841 -0.712 -16.359 1.00 95.31 86 LEU A N 1
ATOM 685 C CA . LEU A 1 86 ? 10.420 0.588 -16.012 1.00 95.31 86 LEU A CA 1
ATOM 686 C C . LEU A 1 86 ? 11.897 0.472 -15.622 1.00 95.31 86 LEU A C 1
ATOM 688 O O . LEU A 1 86 ? 12.685 1.319 -16.034 1.00 95.31 86 LEU A O 1
ATOM 692 N N . ILE A 1 87 ? 12.262 -0.566 -14.864 1.00 94.62 87 ILE A N 1
ATOM 693 C CA . ILE A 1 87 ? 13.653 -0.850 -14.495 1.00 94.62 87 ILE A CA 1
ATOM 694 C C . ILE A 1 87 ? 14.481 -1.093 -15.756 1.00 94.62 87 ILE A C 1
ATOM 696 O O . ILE A 1 87 ? 15.503 -0.431 -15.931 1.00 94.62 87 ILE A O 1
ATOM 700 N N . ASP A 1 88 ? 14.004 -1.950 -16.660 1.00 94.44 88 ASP A N 1
ATOM 701 C CA . ASP A 1 88 ? 14.709 -2.261 -17.905 1.00 94.44 88 ASP A CA 1
ATOM 702 C C . ASP A 1 88 ? 14.916 -1.019 -18.777 1.00 94.44 88 ASP A C 1
ATOM 704 O O . ASP A 1 88 ? 16.027 -0.776 -19.237 1.00 94.44 88 ASP A O 1
ATOM 708 N N . LEU A 1 89 ? 13.895 -0.169 -18.926 1.00 93.56 89 LEU A N 1
ATOM 709 C CA . LEU A 1 89 ? 14.010 1.094 -19.668 1.00 93.56 89 LEU A CA 1
ATOM 710 C C . LEU A 1 89 ? 14.976 2.101 -19.025 1.00 93.56 89 LEU A C 1
ATOM 712 O O . LEU A 1 89 ? 15.460 3.007 -19.700 1.00 93.56 89 LEU A O 1
ATOM 716 N N . SER A 1 90 ? 15.209 1.999 -17.717 1.00 92.19 90 SER A N 1
ATOM 717 C CA . SER A 1 90 ? 16.103 2.903 -16.987 1.00 92.19 90 SER A CA 1
ATOM 718 C C . SER A 1 90 ? 17.545 2.405 -16.887 1.00 92.19 90 SER A C 1
ATOM 720 O O . SER A 1 90 ? 18.409 3.192 -16.504 1.00 92.19 90 SER A O 1
ATOM 722 N N . ARG A 1 91 ? 17.804 1.141 -17.250 1.00 91.00 91 ARG A N 1
ATOM 723 C CA . ARG A 1 91 ? 19.070 0.428 -17.031 1.00 91.00 91 ARG A CA 1
ATOM 724 C C . ARG A 1 91 ? 20.285 1.225 -17.492 1.00 91.00 91 ARG A C 1
ATOM 726 O O . ARG A 1 91 ? 21.069 1.657 -16.651 1.00 91.00 91 ARG A O 1
ATOM 733 N N . ASP A 1 92 ? 20.378 1.507 -18.787 1.00 87.19 92 ASP A N 1
ATOM 734 C CA . ASP A 1 92 ? 21.550 2.155 -19.390 1.00 87.19 92 ASP A CA 1
ATOM 735 C C . ASP A 1 92 ? 21.808 3.540 -18.786 1.00 87.19 92 ASP A C 1
ATOM 737 O O . ASP A 1 92 ? 22.942 3.945 -18.538 1.00 87.19 92 ASP A O 1
ATOM 741 N N . ARG A 1 93 ? 20.731 4.274 -18.479 1.00 86.62 93 ARG A N 1
ATOM 742 C CA . ARG A 1 93 ? 20.819 5.587 -17.833 1.00 86.62 93 ARG A CA 1
ATOM 743 C C . ARG A 1 93 ? 21.359 5.474 -16.412 1.00 86.62 93 ARG A C 1
ATOM 745 O O . ARG A 1 93 ? 22.178 6.295 -16.005 1.00 86.62 93 ARG A O 1
ATOM 752 N N . THR A 1 94 ? 20.886 4.496 -15.646 1.00 86.25 94 THR A N 1
ATOM 753 C CA . THR A 1 94 ? 21.345 4.248 -14.278 1.00 86.25 94 THR A CA 1
ATOM 754 C C . THR A 1 94 ? 22.792 3.764 -14.262 1.00 86.25 94 THR A C 1
ATOM 756 O O . THR A 1 94 ? 23.564 4.222 -13.420 1.00 86.25 94 THR A O 1
ATOM 759 N N . GLU A 1 95 ? 23.186 2.910 -15.203 1.00 88.25 95 GLU A N 1
ATOM 760 C CA . GLU A 1 95 ? 24.569 2.456 -15.378 1.00 88.25 95 GLU A CA 1
ATOM 761 C C . GLU A 1 95 ? 25.497 3.624 -15.728 1.00 88.25 95 GLU A C 1
ATOM 763 O O . GLU A 1 95 ? 26.489 3.838 -15.031 1.00 88.25 95 GLU A O 1
ATOM 768 N N . ALA A 1 96 ? 25.125 4.462 -16.700 1.00 85.44 96 ALA A N 1
ATOM 769 C CA . ALA A 1 96 ? 25.876 5.668 -17.045 1.00 85.44 96 ALA A CA 1
ATOM 770 C C . ALA A 1 96 ? 26.010 6.630 -15.851 1.00 85.44 96 ALA A C 1
ATOM 772 O O . ALA A 1 96 ? 27.109 7.084 -15.537 1.00 85.44 96 ALA A O 1
ATOM 773 N N . MET A 1 97 ? 24.916 6.896 -15.125 1.00 83.69 97 MET A N 1
ATOM 774 C CA . MET A 1 97 ? 24.949 7.733 -13.918 1.00 83.69 97 MET A CA 1
ATOM 775 C C . MET A 1 97 ? 25.834 7.148 -12.813 1.00 83.69 97 MET A C 1
ATOM 777 O O . MET A 1 97 ? 26.462 7.905 -12.076 1.00 83.69 97 MET A O 1
ATOM 781 N N . THR A 1 98 ? 25.861 5.823 -12.672 1.00 82.88 98 THR A N 1
ATOM 782 C CA . THR A 1 98 ? 26.680 5.124 -11.674 1.00 82.88 98 THR A CA 1
ATOM 783 C C . THR A 1 98 ? 28.155 5.201 -12.048 1.00 82.88 98 THR A C 1
ATOM 785 O O . THR A 1 98 ? 28.972 5.544 -11.196 1.00 82.88 98 THR A O 1
ATOM 788 N N . ALA A 1 99 ? 28.484 4.995 -13.326 1.00 83.44 99 ALA A N 1
ATOM 789 C CA . ALA A 1 99 ? 29.833 5.166 -13.851 1.00 83.44 99 ALA A CA 1
ATOM 790 C C . ALA A 1 99 ? 30.345 6.607 -13.650 1.00 83.44 99 ALA A C 1
ATOM 792 O O . ALA A 1 99 ? 31.469 6.811 -13.201 1.00 83.44 99 ALA A O 1
ATOM 793 N N . SER A 1 100 ? 29.498 7.617 -13.883 1.00 79.44 100 SER A N 1
ATOM 794 C CA . SER A 1 100 ? 29.828 9.025 -13.608 1.00 79.44 100 SER A CA 1
ATOM 795 C C . SER A 1 100 ? 29.913 9.370 -12.115 1.00 79.44 100 SER A C 1
ATOM 797 O O . SER A 1 100 ? 30.465 10.407 -11.762 1.00 79.44 100 SER A O 1
ATOM 799 N N . ARG A 1 101 ? 29.349 8.535 -11.234 1.00 71.75 101 ARG A N 1
ATOM 800 C CA . ARG A 1 101 ? 29.364 8.702 -9.771 1.00 71.75 101 ARG A CA 1
ATOM 801 C C . ARG A 1 101 ? 30.519 7.986 -9.078 1.00 71.75 101 ARG A C 1
ATOM 803 O O . ARG A 1 101 ? 30.549 8.016 -7.846 1.00 71.75 101 ARG A O 1
ATOM 810 N N . HIS A 1 102 ? 31.423 7.328 -9.812 1.00 66.56 102 HIS A N 1
ATOM 811 C CA . HIS A 1 102 ? 32.591 6.697 -9.199 1.00 66.56 102 HIS A CA 1
ATOM 812 C C . HIS A 1 102 ? 33.277 7.677 -8.244 1.00 66.56 102 HIS A C 1
ATOM 814 O O . HIS A 1 102 ? 33.474 8.847 -8.570 1.00 66.56 102 HIS A O 1
ATOM 820 N N . LEU A 1 103 ? 33.575 7.185 -7.037 1.00 63.16 103 LEU A N 1
ATOM 821 C CA . LEU A 1 103 ? 34.310 7.936 -6.030 1.00 63.16 103 LEU A CA 1
ATOM 822 C C . LEU A 1 103 ? 35.591 8.450 -6.677 1.00 63.16 103 LEU A C 1
ATOM 824 O O . LEU A 1 103 ? 36.363 7.661 -7.224 1.00 63.16 103 LEU A O 1
ATOM 828 N N . ASP A 1 104 ? 35.808 9.758 -6.608 1.00 72.44 104 ASP A N 1
ATOM 829 C CA . ASP A 1 104 ? 37.096 10.322 -6.963 1.00 72.44 104 ASP A CA 1
ATOM 830 C C . ASP A 1 104 ? 38.120 9.804 -5.946 1.00 72.44 104 ASP A C 1
ATOM 832 O O . ASP A 1 104 ? 38.227 10.294 -4.819 1.00 72.44 104 ASP A O 1
ATOM 836 N N . MET A 1 105 ? 38.834 8.746 -6.328 1.00 71.94 105 MET A N 1
ATOM 837 C CA . MET A 1 105 ? 39.828 8.114 -5.469 1.00 71.94 105 MET A CA 1
ATOM 838 C C . MET A 1 105 ? 40.939 9.098 -5.102 1.00 71.94 105 MET A C 1
ATOM 840 O O . MET A 1 105 ? 41.454 9.014 -3.989 1.00 71.94 105 MET A O 1
ATOM 844 N N . ALA A 1 106 ? 41.234 10.079 -5.966 1.00 72.75 106 ALA A N 1
ATOM 845 C CA . ALA A 1 106 ? 42.181 11.145 -5.654 1.00 72.75 106 ALA A CA 1
ATOM 846 C C . ALA A 1 106 ? 41.633 12.092 -4.570 1.00 72.75 106 ALA A C 1
ATOM 848 O O . ALA A 1 106 ? 42.371 12.490 -3.671 1.00 72.75 106 ALA A O 1
ATOM 849 N N . SER A 1 107 ? 40.326 12.380 -4.563 1.00 73.38 107 SER A N 1
ATOM 850 C CA . SER A 1 107 ? 39.673 13.137 -3.478 1.00 73.38 107 SER A CA 1
ATOM 851 C C . SER A 1 107 ? 39.711 12.403 -2.126 1.00 73.38 107 SER A C 1
ATOM 853 O O . SER A 1 107 ? 39.735 13.036 -1.065 1.00 73.38 107 SER A O 1
ATOM 855 N N . LEU A 1 108 ? 39.755 11.067 -2.137 1.00 76.38 108 LEU A N 1
ATOM 85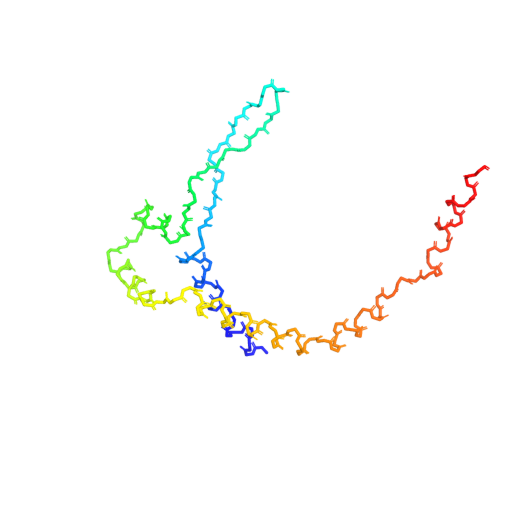6 C CA . LEU A 1 108 ? 39.768 10.236 -0.928 1.00 76.38 108 LEU A CA 1
ATOM 857 C C . LEU A 1 108 ? 41.171 9.963 -0.363 1.00 76.38 108 LEU A C 1
ATOM 859 O O . LEU A 1 108 ? 41.288 9.629 0.822 1.00 76.38 108 LEU A O 1
ATOM 863 N N . GLU A 1 109 ? 42.234 10.138 -1.152 1.00 82.19 109 GLU A N 1
ATOM 864 C CA . GLU A 1 109 ? 43.622 9.881 -0.738 1.00 82.19 109 GLU A CA 1
ATOM 865 C C . GLU A 1 109 ? 44.043 10.585 0.569 1.00 82.19 109 GLU A C 1
ATOM 867 O O . GLU A 1 109 ? 44.634 9.919 1.427 1.00 82.19 109 GLU A O 1
ATOM 872 N N . PRO A 1 110 ? 43.724 11.875 0.813 1.00 84.00 110 PRO A N 1
ATOM 873 C CA . PRO A 1 110 ? 44.104 12.544 2.060 1.00 84.00 110 PRO A CA 1
ATOM 874 C C . PRO A 1 110 ? 43.455 11.920 3.302 1.00 84.00 110 PRO A C 1
ATOM 876 O O . PRO A 1 110 ? 44.024 11.931 4.395 1.00 84.00 110 PRO A O 1
ATOM 879 N N . SER A 1 111 ? 42.246 11.377 3.163 1.00 80.44 111 SER A N 1
ATOM 880 C CA . SER A 1 111 ? 41.524 10.714 4.254 1.00 80.44 111 SER A CA 1
ATOM 881 C C . SER A 1 111 ? 42.044 9.297 4.491 1.00 80.44 111 SER A C 1
ATOM 883 O O . SER A 1 111 ? 42.213 8.905 5.643 1.00 80.44 111 SER A O 1
ATOM 885 N N . ILE A 1 112 ? 42.381 8.566 3.424 1.00 82.94 112 ILE A N 1
ATOM 886 C CA . ILE A 1 112 ? 43.016 7.242 3.506 1.00 82.94 112 ILE A CA 1
ATOM 887 C C . ILE A 1 112 ? 44.380 7.347 4.200 1.00 82.94 112 ILE A C 1
ATOM 889 O O . ILE A 1 112 ? 44.642 6.601 5.143 1.00 82.94 112 ILE A O 1
ATOM 893 N N . ARG A 1 113 ? 45.212 8.325 3.812 1.00 85.31 113 ARG A N 1
ATOM 894 C CA . ARG A 1 113 ? 46.526 8.548 4.437 1.00 85.31 113 ARG A CA 1
ATOM 895 C C . ARG A 1 113 ? 46.414 8.854 5.929 1.00 85.31 113 ARG A C 1
ATOM 897 O O . ARG A 1 113 ? 47.161 8.271 6.701 1.00 85.31 113 ARG A O 1
ATOM 904 N N . ARG A 1 114 ? 45.452 9.692 6.347 1.00 82.25 114 ARG A N 1
ATOM 905 C CA . ARG A 1 114 ? 45.200 10.002 7.773 1.00 82.25 114 ARG A CA 1
ATOM 906 C C . ARG A 1 114 ? 44.861 8.765 8.611 1.00 82.25 114 ARG A C 1
ATOM 908 O O . ARG A 1 114 ? 45.262 8.687 9.768 1.00 82.25 114 ARG A O 1
ATOM 915 N N . LEU A 1 115 ? 44.134 7.806 8.040 1.00 80.38 115 LEU A N 1
ATOM 916 C CA . LEU A 1 115 ? 43.790 6.554 8.722 1.00 80.38 115 LEU A CA 1
ATOM 917 C C . LEU A 1 115 ? 44.973 5.574 8.780 1.00 80.38 115 LEU A C 1
ATOM 919 O O . LEU A 1 115 ? 45.043 4.763 9.697 1.00 80.38 115 LEU A O 1
ATOM 923 N N . GLN A 1 116 ? 45.909 5.659 7.831 1.00 77.94 116 GLN A N 1
ATOM 924 C CA . GLN A 1 116 ? 47.099 4.804 7.769 1.00 77.94 116 GLN A CA 1
ATOM 925 C C . GLN A 1 116 ? 48.250 5.285 8.664 1.00 77.94 116 GLN A C 1
ATOM 927 O O . GLN A 1 116 ? 49.042 4.461 9.111 1.00 77.94 116 GLN A O 1
ATOM 932 N N . THR A 1 117 ? 48.347 6.587 8.955 1.00 67.69 117 THR A N 1
ATOM 933 C CA . THR A 1 117 ? 49.390 7.158 9.831 1.00 67.69 117 THR A CA 1
ATOM 934 C C . THR A 1 117 ? 49.085 7.079 11.326 1.00 67.69 117 THR A C 1
ATOM 936 O O . THR A 1 117 ? 49.921 7.482 12.127 1.00 67.69 117 THR A O 1
ATOM 939 N N . THR A 1 118 ? 47.933 6.536 11.732 1.00 56.50 118 THR A N 1
ATOM 940 C CA . THR A 1 118 ? 47.645 6.267 13.151 1.00 56.50 118 THR A CA 1
ATOM 941 C C . THR A 1 118 ? 48.129 4.858 13.514 1.00 56.50 118 THR A C 1
ATOM 943 O O . THR A 1 118 ? 47.341 3.916 13.586 1.00 56.50 118 THR A O 1
ATOM 946 N N . ARG A 1 119 ? 49.443 4.701 13.689 1.00 51.59 119 ARG A N 1
ATOM 947 C CA . ARG A 1 119 ? 50.073 3.561 14.369 1.00 51.59 119 ARG A CA 1
ATOM 948 C C . ARG A 1 119 ? 51.255 4.038 15.190 1.00 51.59 119 ARG A C 1
ATOM 950 O O . ARG A 1 119 ? 52.000 4.894 14.671 1.00 51.59 119 ARG A O 1
#

Radius of gyration: 24.4 Å; chains: 1; bounding box: 74×24×52 Å

Foldseek 3Di:
DVLVVVLVVLVCLCQQPPDWDWDFPDWDADPVRDIDTDTDDTDHNNVVVVVVPPDDPVRNVVVCVVCPPDDSVVSVVSNVVSVVVVCVVCPVVVVVVVVVVPPPVVVCVVVVVVVVPPD